Protein AF-A0A1J5CAX6-F1 (afdb_monomer_lite)

Secondary structure (DSSP, 8-state):
----------HHHHHHHHHHHHHTT--HHHHHHHHHHHHHHHHHHHHTTT----S-----HHHHHHTTS-PPPTTS----HHHHHHHHHHHHS--SS--------

Radius of gyration: 26.36 Å; chains: 1; bounding box: 49×35×87 Å

pLDDT: mean 74.59, std 18.65, range [36.25, 97.12]

Structure (mmCIF, N/CA/C/O backbone):
data_AF-A0A1J5CAX6-F1
#
_entry.id   AF-A0A1J5CAX6-F1
#
loop_
_atom_site.group_PDB
_atom_site.id
_atom_site.type_symbol
_atom_site.label_atom_id
_atom_site.label_alt_id
_atom_site.label_comp_id
_atom_site.label_asym_id
_atom_site.label_entity_id
_atom_site.label_seq_id
_atom_site.pdbx_PDB_ins_code
_atom_site.Cartn_x
_atom_site.Cartn_y
_atom_site.Cartn_z
_atom_site.occupancy
_atom_site.B_iso_or_equiv
_atom_site.auth_seq_id
_atom_site.auth_comp_id
_atom_site.auth_asym_id
_atom_site.auth_atom_id
_atom_site.pdbx_PDB_model_num
ATOM 1 N N . MET A 1 1 ? 10.522 7.469 20.190 1.00 49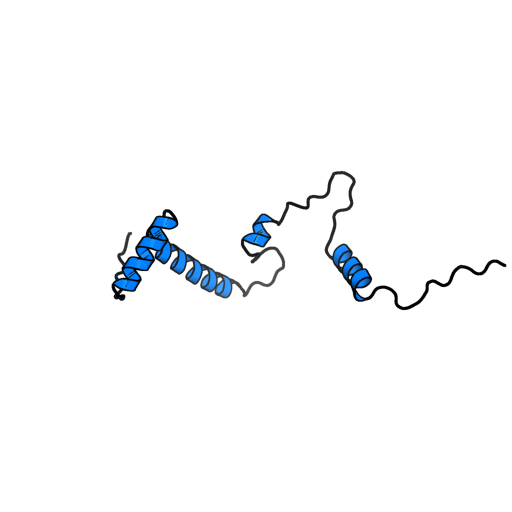.62 1 MET A N 1
ATOM 2 C CA . MET A 1 1 ? 9.286 7.905 20.879 1.00 49.62 1 MET A CA 1
ATOM 3 C C . MET A 1 1 ? 8.101 7.435 20.054 1.00 49.62 1 MET A C 1
ATOM 5 O O . MET A 1 1 ? 8.127 7.664 18.853 1.00 49.62 1 MET A O 1
ATOM 9 N N . ASN A 1 2 ? 7.098 6.790 20.659 1.00 74.81 2 ASN A N 1
ATOM 10 C CA . ASN A 1 2 ? 5.865 6.422 19.953 1.00 74.81 2 ASN A CA 1
ATOM 11 C C . ASN A 1 2 ? 4.782 7.457 20.260 1.00 74.81 2 ASN A C 1
ATOM 13 O O . ASN A 1 2 ? 4.445 7.672 21.422 1.00 74.81 2 ASN A O 1
ATOM 17 N N . THR A 1 3 ? 4.242 8.089 19.222 1.00 87.06 3 THR A N 1
ATOM 18 C CA . THR A 1 3 ? 3.112 9.019 19.311 1.00 87.06 3 THR A CA 1
ATOM 19 C C . THR A 1 3 ? 1.852 8.349 18.764 1.00 87.06 3 THR A C 1
ATOM 21 O O . THR A 1 3 ? 1.918 7.489 17.885 1.00 87.06 3 THR A O 1
ATOM 24 N N . LYS A 1 4 ? 0.682 8.698 19.312 1.00 90.50 4 LYS A N 1
ATOM 25 C CA . LYS A 1 4 ? -0.605 8.128 18.894 1.00 90.50 4 LYS A CA 1
ATOM 26 C C . LYS A 1 4 ? -1.341 9.110 17.988 1.00 90.50 4 LYS A C 1
ATOM 28 O O . LYS A 1 4 ? -1.587 10.244 18.383 1.00 90.50 4 LYS A O 1
ATOM 33 N N . LEU A 1 5 ? -1.752 8.641 16.813 1.00 90.00 5 LEU A N 1
ATOM 34 C CA . LEU A 1 5 ? -2.682 9.344 15.933 1.00 90.00 5 LEU A CA 1
ATOM 35 C C . LEU A 1 5 ? -4.093 8.779 16.138 1.00 90.00 5 LEU A C 1
ATOM 37 O O . LEU A 1 5 ? -4.280 7.564 16.110 1.00 90.00 5 LEU A O 1
ATOM 41 N N . THR A 1 6 ? -5.084 9.649 16.340 1.00 92.00 6 THR A N 1
ATOM 42 C CA . THR A 1 6 ? -6.498 9.252 16.453 1.00 92.00 6 THR A CA 1
ATOM 43 C C . THR A 1 6 ? -7.289 9.904 15.325 1.00 92.00 6 THR A C 1
ATOM 45 O O . THR A 1 6 ? -7.237 11.119 15.160 1.00 92.00 6 THR A O 1
ATOM 48 N N . LEU A 1 7 ? -8.011 9.098 14.548 1.00 89.81 7 LEU A N 1
ATOM 49 C CA . LEU A 1 7 ? -8.803 9.530 13.396 1.00 89.81 7 LEU A CA 1
ATOM 50 C C . LEU A 1 7 ? -10.290 9.328 13.701 1.00 89.81 7 LEU A C 1
ATOM 52 O O . LEU A 1 7 ? -10.667 8.305 14.272 1.00 89.81 7 LEU A O 1
ATOM 56 N N . ARG A 1 8 ? -11.135 10.283 13.305 1.00 94.62 8 ARG A N 1
ATOM 57 C CA . ARG A 1 8 ? -12.595 10.125 13.326 1.00 94.62 8 ARG A CA 1
ATOM 58 C C . ARG A 1 8 ? -13.053 9.646 11.955 1.00 94.62 8 ARG A C 1
ATOM 60 O O . ARG A 1 8 ? -12.852 10.343 10.967 1.00 94.62 8 ARG A O 1
ATOM 67 N N . LEU A 1 9 ? -13.615 8.446 11.906 1.00 93.19 9 LEU A N 1
ATOM 68 C CA . LEU A 1 9 ? -14.025 7.749 10.690 1.00 93.19 9 LEU A CA 1
ATOM 69 C C . LEU A 1 9 ? -15.359 7.051 10.959 1.00 93.19 9 LEU A C 1
ATOM 71 O O . LEU A 1 9 ? -15.667 6.728 12.104 1.00 93.19 9 LEU A O 1
ATOM 75 N N . ASP A 1 10 ? -16.121 6.802 9.900 1.00 97.00 10 ASP A N 1
ATOM 76 C CA . ASP A 1 10 ? -17.352 6.017 9.972 1.00 97.00 10 ASP A CA 1
ATOM 77 C C . ASP A 1 10 ? -17.078 4.576 10.446 1.00 97.00 10 ASP A C 1
ATOM 79 O O . ASP A 1 10 ? -16.095 3.946 10.039 1.00 97.00 10 ASP A O 1
ATOM 83 N N . GLU A 1 11 ? -17.960 4.026 11.281 1.00 95.81 11 GLU A N 1
ATOM 84 C CA . GLU A 1 11 ? -17.787 2.688 11.860 1.00 95.81 11 GLU A CA 1
ATOM 85 C C . GLU A 1 11 ? -17.713 1.586 10.795 1.00 95.81 11 GLU A C 1
ATOM 87 O O . GLU A 1 11 ? -16.889 0.671 10.905 1.00 95.81 11 GLU A O 1
ATOM 92 N N . ARG A 1 12 ? -18.499 1.692 9.714 1.00 97.12 12 ARG A N 1
ATOM 93 C CA . ARG A 1 12 ? -18.481 0.712 8.614 1.00 97.12 12 ARG A CA 1
ATOM 94 C C . ARG A 1 12 ? -17.172 0.778 7.841 1.00 97.12 12 ARG A C 1
ATOM 96 O O . ARG A 1 12 ? -16.740 -0.215 7.256 1.00 97.12 12 ARG A O 1
ATOM 103 N N . LEU A 1 13 ? -16.537 1.947 7.793 1.00 95.56 13 LEU A N 1
ATOM 104 C CA . LEU A 1 13 ? -15.211 2.094 7.203 1.00 95.56 13 LEU A CA 1
ATOM 105 C C . LEU A 1 13 ? -14.134 1.459 8.094 1.00 95.56 13 LEU A C 1
ATOM 107 O O . LEU A 1 13 ? -13.268 0.756 7.576 1.00 95.56 13 LEU A O 1
ATOM 111 N N . ILE A 1 14 ? -14.220 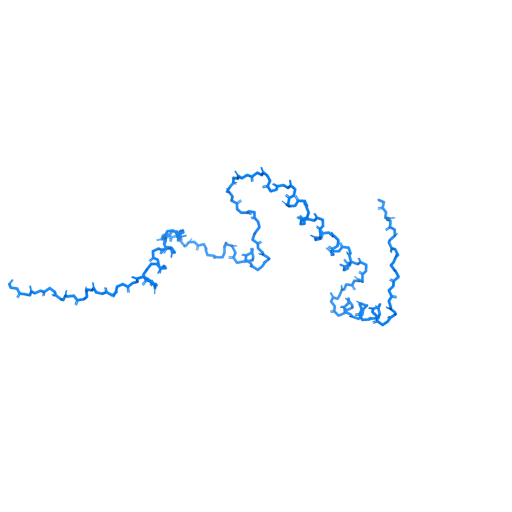1.639 9.417 1.00 94.94 14 ILE A N 1
ATOM 112 C CA . ILE A 1 14 ? -13.297 1.008 10.375 1.00 94.94 14 ILE A CA 1
ATOM 113 C C . ILE A 1 14 ? -13.387 -0.521 10.289 1.00 94.94 14 ILE A C 1
ATOM 115 O O . ILE A 1 14 ? -12.349 -1.183 10.258 1.00 94.94 14 ILE A O 1
ATOM 119 N N . ALA A 1 15 ? -14.600 -1.078 10.217 1.00 96.56 15 ALA A N 1
ATOM 120 C CA . ALA A 1 15 ? -14.814 -2.519 10.080 1.00 96.56 15 ALA A CA 1
ATOM 121 C C . ALA A 1 15 ? -14.160 -3.069 8.803 1.00 96.56 15 ALA A C 1
ATOM 123 O O . ALA A 1 15 ? -13.287 -3.931 8.880 1.00 96.56 15 ALA A O 1
ATOM 124 N N . ARG A 1 16 ? -14.469 -2.473 7.643 1.00 96.50 16 ARG A N 1
ATOM 125 C CA . ARG A 1 16 ? -13.880 -2.875 6.353 1.00 96.50 16 ARG A CA 1
ATOM 126 C C . ARG A 1 16 ? -12.355 -2.780 6.341 1.00 96.50 16 ARG A C 1
ATOM 128 O O . ARG A 1 16 ? -11.692 -3.646 5.779 1.00 96.50 16 ARG A O 1
ATOM 135 N N . ALA A 1 17 ? -11.788 -1.747 6.965 1.00 94.38 17 ALA A N 1
ATOM 136 C CA . ALA A 1 17 ? -10.339 -1.594 7.058 1.00 94.38 17 ALA A CA 1
ATOM 137 C C . ALA A 1 17 ? -9.691 -2.695 7.911 1.00 94.38 17 ALA A C 1
ATOM 139 O O . ALA A 1 17 ? -8.619 -3.186 7.559 1.00 94.38 17 ALA A O 1
ATOM 140 N N . LYS A 1 18 ? -10.329 -3.094 9.020 1.00 95.12 18 LYS A N 1
ATOM 141 C CA . LYS A 1 18 ? -9.853 -4.199 9.864 1.00 95.12 18 LYS A CA 1
ATOM 142 C C . LYS A 1 18 ? -9.931 -5.538 9.138 1.00 95.12 18 LYS A C 1
ATOM 144 O O . LYS A 1 18 ? -8.947 -6.271 9.180 1.00 95.12 18 LYS A O 1
ATOM 149 N N . ASP A 1 19 ? -11.033 -5.815 8.445 1.00 96.94 19 ASP A N 1
ATOM 150 C CA . ASP A 1 19 ? -11.201 -7.051 7.671 1.00 96.94 19 ASP A CA 1
ATOM 151 C C . ASP A 1 19 ? -10.140 -7.158 6.575 1.00 96.94 19 ASP A C 1
ATOM 153 O O . ASP A 1 19 ? -9.447 -8.168 6.463 1.00 96.94 19 ASP A O 1
ATOM 157 N N . TYR A 1 20 ? -9.941 -6.073 5.822 1.00 95.94 20 TYR A N 1
ATOM 158 C CA . TYR A 1 20 ? -8.888 -5.997 4.817 1.00 95.94 20 TYR A CA 1
ATOM 159 C C . TYR A 1 20 ? -7.507 -6.246 5.438 1.00 95.94 20 TYR A C 1
ATOM 161 O O . TYR A 1 20 ? -6.747 -7.088 4.964 1.00 95.94 20 TYR A O 1
ATOM 169 N N . ALA A 1 21 ? -7.182 -5.563 6.538 1.00 94.25 21 ALA A N 1
ATOM 170 C CA . ALA A 1 21 ? -5.900 -5.742 7.208 1.00 94.25 21 ALA A CA 1
ATOM 171 C C . ALA A 1 21 ? -5.691 -7.194 7.678 1.00 94.25 21 ALA A C 1
ATOM 173 O O . ALA A 1 21 ? -4.605 -7.734 7.479 1.00 94.25 21 ALA A O 1
ATOM 174 N N . ALA A 1 22 ? -6.727 -7.845 8.216 1.00 94.00 22 ALA A N 1
ATOM 175 C CA . ALA A 1 22 ? -6.670 -9.233 8.667 1.00 94.00 22 ALA A CA 1
ATOM 176 C C . ALA A 1 22 ? -6.400 -10.213 7.514 1.00 94.00 22 ALA A C 1
ATOM 178 O O . ALA A 1 22 ? -5.512 -11.057 7.631 1.00 94.00 22 ALA A O 1
ATOM 179 N N . VAL A 1 23 ? -7.095 -10.057 6.380 1.00 95.31 23 VAL A N 1
ATOM 180 C CA . VAL A 1 23 ? -6.869 -10.868 5.165 1.00 95.31 23 VAL A CA 1
ATOM 181 C C . VAL A 1 23 ? -5.428 -10.731 4.663 1.00 95.31 23 VAL A C 1
ATOM 183 O O . VAL A 1 23 ? -4.834 -11.698 4.191 1.00 95.31 23 VAL A O 1
ATOM 186 N N . HIS A 1 24 ? -4.841 -9.545 4.808 1.00 91.44 24 HIS A N 1
ATOM 187 C CA . HIS A 1 24 ? -3.471 -9.252 4.394 1.00 91.44 24 HIS A CA 1
ATOM 188 C C . HIS A 1 24 ? -2.415 -9.474 5.496 1.00 91.44 24 HIS A C 1
ATOM 190 O O . HIS A 1 24 ? -1.260 -9.087 5.310 1.00 91.44 24 HIS A O 1
ATOM 196 N N . GLY A 1 25 ? -2.777 -10.084 6.635 1.00 92.19 25 GLY A N 1
ATOM 197 C CA . GLY A 1 25 ? -1.842 -10.379 7.729 1.00 92.19 25 GLY A CA 1
ATOM 198 C C . GLY A 1 25 ? -1.220 -9.130 8.366 1.00 92.19 25 GLY A C 1
ATOM 199 O O . GLY A 1 25 ? -0.066 -9.151 8.789 1.00 92.19 25 GLY A O 1
ATOM 200 N N . SER A 1 26 ? -1.955 -8.018 8.392 1.00 92.81 26 SER A N 1
ATOM 201 C CA . SER A 1 26 ? -1.487 -6.715 8.864 1.00 92.81 26 SER A CA 1
ATOM 202 C C . SER A 1 26 ? -2.465 -6.074 9.855 1.00 92.81 26 SER A C 1
ATOM 204 O O . SER A 1 26 ? -3.525 -6.614 10.162 1.00 92.81 26 SER A O 1
ATOM 206 N N . SER A 1 27 ? -2.115 -4.891 10.366 1.00 94.06 27 SER A N 1
ATOM 207 C CA . SER A 1 27 ? -3.007 -4.066 11.187 1.00 94.06 27 SER A CA 1
ATOM 208 C C . SER A 1 27 ? -3.345 -2.761 10.475 1.00 94.06 27 SER A C 1
ATOM 210 O O . SER A 1 27 ? -2.558 -2.254 9.674 1.00 94.06 27 SER A O 1
ATOM 212 N N . VAL A 1 28 ? -4.496 -2.170 10.806 1.00 93.19 28 VAL A N 1
ATOM 213 C CA . VAL A 1 28 ? -4.896 -0.858 10.263 1.00 93.19 28 VAL A CA 1
ATOM 214 C C . VAL A 1 28 ? -3.832 0.202 10.564 1.00 93.19 28 VAL A C 1
ATOM 216 O O . VAL A 1 28 ? -3.476 0.985 9.689 1.00 93.19 28 VAL A O 1
ATOM 219 N N . SER A 1 29 ? -3.260 0.185 11.771 1.00 92.06 29 SER A N 1
ATOM 220 C CA . SER A 1 29 ? -2.172 1.089 12.157 1.00 92.06 29 SER A CA 1
ATOM 221 C C . SER A 1 29 ? -0.938 0.920 11.268 1.00 92.06 29 SER A C 1
ATOM 223 O O . SER A 1 29 ? -0.372 1.916 10.824 1.00 92.06 29 SER A O 1
ATOM 225 N N . GLN A 1 30 ? -0.548 -0.323 10.963 1.00 92.06 30 GLN A N 1
ATOM 226 C CA . GLN A 1 30 ? 0.580 -0.612 10.072 1.00 92.06 30 GLN A CA 1
ATOM 227 C C . GLN A 1 30 ? 0.290 -0.149 8.639 1.00 92.06 30 GLN A C 1
ATOM 229 O O . GLN A 1 30 ? 1.151 0.443 7.993 1.00 92.06 30 GLN A O 1
ATOM 234 N N . MET A 1 31 ? -0.932 -0.372 8.152 1.00 92.44 31 MET A N 1
ATOM 235 C CA . MET A 1 31 ? -1.354 0.048 6.816 1.00 92.44 31 MET A CA 1
ATOM 236 C C . MET A 1 31 ? -1.280 1.572 6.658 1.00 92.44 31 MET A C 1
ATOM 238 O O . MET A 1 31 ? -0.737 2.070 5.673 1.00 92.44 31 MET A O 1
ATOM 242 N N . VAL A 1 32 ? -1.765 2.313 7.656 1.00 93.19 32 VAL A N 1
ATOM 243 C CA . VAL A 1 32 ? -1.715 3.781 7.676 1.00 93.19 32 VAL A CA 1
ATOM 244 C C . VAL A 1 32 ? -0.277 4.289 7.813 1.00 93.19 32 VAL A C 1
ATOM 246 O O . VAL A 1 32 ? 0.105 5.224 7.112 1.00 93.19 32 VAL A O 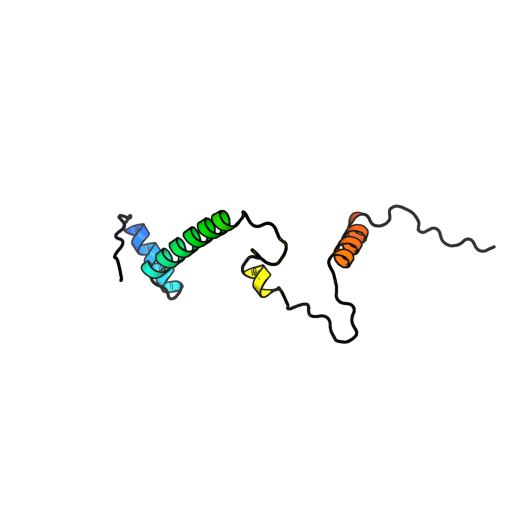1
ATOM 249 N N . ALA A 1 33 ? 0.548 3.654 8.652 1.00 91.12 33 ALA A N 1
ATOM 250 C CA . ALA A 1 33 ? 1.965 3.996 8.773 1.00 91.12 33 ALA A CA 1
ATOM 251 C C . ALA A 1 33 ? 2.707 3.826 7.437 1.00 91.12 33 ALA A C 1
ATOM 253 O O . ALA A 1 33 ? 3.422 4.731 7.008 1.00 91.12 33 ALA A O 1
ATOM 254 N N . ASN A 1 34 ? 2.476 2.707 6.743 1.00 90.06 34 ASN A N 1
ATOM 255 C CA . ASN A 1 34 ? 3.053 2.447 5.425 1.00 90.06 34 ASN A CA 1
ATOM 256 C C . ASN A 1 34 ? 2.590 3.482 4.391 1.00 90.06 34 ASN A C 1
ATOM 258 O O . ASN A 1 34 ? 3.393 3.948 3.584 1.00 90.06 34 ASN A O 1
ATOM 262 N N . TYR A 1 35 ? 1.312 3.868 4.426 1.00 91.56 35 TYR A N 1
ATOM 263 C CA . TYR A 1 35 ? 0.776 4.899 3.541 1.00 91.56 35 TYR A CA 1
ATOM 264 C C . TYR A 1 35 ? 1.448 6.259 3.770 1.00 91.56 35 TYR A C 1
ATOM 266 O O . TYR A 1 35 ? 1.907 6.883 2.814 1.00 91.56 35 TYR A O 1
ATOM 274 N N . PHE A 1 36 ? 1.576 6.702 5.025 1.00 91.56 36 PHE A N 1
ATOM 275 C CA . PHE A 1 36 ? 2.276 7.951 5.334 1.00 91.56 36 PHE A CA 1
ATOM 276 C C . PHE A 1 36 ? 3.748 7.905 4.929 1.00 91.56 36 PHE A C 1
ATOM 278 O O . PHE A 1 36 ? 4.225 8.868 4.334 1.00 91.56 36 PHE A O 1
ATOM 285 N N . ALA A 1 37 ? 4.437 6.785 5.162 1.00 88.69 37 ALA A N 1
ATOM 286 C CA . ALA A 1 37 ? 5.821 6.609 4.727 1.00 88.69 37 ALA A CA 1
ATOM 287 C C . ALA A 1 37 ? 5.969 6.729 3.199 1.00 88.69 37 ALA A C 1
ATOM 289 O O . ALA A 1 37 ? 6.907 7.363 2.715 1.00 88.69 37 ALA A O 1
ATOM 290 N N . ALA A 1 38 ? 5.027 6.170 2.432 1.00 87.25 38 ALA A N 1
ATOM 291 C CA . ALA A 1 38 ? 5.019 6.287 0.975 1.00 87.25 38 ALA A CA 1
ATOM 292 C C . ALA A 1 38 ? 4.754 7.728 0.501 1.00 87.25 38 ALA A C 1
ATOM 294 O O . ALA A 1 38 ? 5.377 8.189 -0.459 1.00 87.25 38 ALA A O 1
ATOM 295 N N . LEU A 1 39 ? 3.861 8.461 1.177 1.00 86.25 39 LEU A N 1
ATOM 296 C CA . LEU A 1 39 ? 3.591 9.867 0.866 1.00 86.25 39 LEU A CA 1
ATOM 297 C C . LEU A 1 39 ? 4.815 10.755 1.112 1.00 86.25 39 LEU A C 1
ATOM 299 O O . LEU A 1 39 ? 5.142 11.585 0.261 1.00 86.25 39 LEU A O 1
ATOM 303 N N . THR A 1 40 ? 5.506 10.572 2.239 1.00 84.12 40 THR A N 1
ATOM 304 C CA . THR A 1 40 ? 6.691 11.374 2.571 1.00 84.12 40 THR A CA 1
ATOM 305 C C . THR A 1 40 ? 7.879 11.016 1.686 1.00 84.12 40 THR A C 1
ATOM 307 O O . THR A 1 40 ? 8.544 11.919 1.197 1.00 84.12 40 THR A O 1
ATOM 310 N N . GLN A 1 41 ? 8.083 9.736 1.349 1.00 76.44 41 GLN A N 1
ATOM 311 C CA . GLN A 1 41 ? 9.126 9.341 0.391 1.00 76.44 41 GLN A CA 1
ATOM 312 C C . GLN A 1 41 ? 8.943 9.991 -0.983 1.00 76.44 41 GLN A C 1
ATOM 314 O O . GLN A 1 41 ? 9.926 10.378 -1.612 1.00 76.44 41 GLN A O 1
ATOM 319 N N . LYS A 1 42 ? 7.700 10.148 -1.450 1.00 60.75 42 LYS A N 1
ATOM 320 C CA . LYS A 1 42 ? 7.414 10.839 -2.713 1.00 60.75 42 LYS A CA 1
ATOM 321 C C . LYS A 1 42 ? 7.670 12.347 -2.618 1.00 60.75 42 LYS A C 1
ATOM 323 O O . LYS A 1 42 ? 8.154 12.943 -3.579 1.00 60.75 42 LYS A O 1
ATOM 328 N N . ALA A 1 43 ? 7.373 12.960 -1.473 1.00 58.94 43 ALA A N 1
ATOM 329 C CA . ALA A 1 43 ? 7.685 14.366 -1.222 1.00 58.94 43 ALA A CA 1
ATOM 330 C C . ALA A 1 43 ? 9.206 14.611 -1.166 1.00 58.94 43 ALA A C 1
ATOM 332 O O . ALA A 1 43 ? 9.696 15.548 -1.793 1.00 58.94 43 ALA A O 1
ATOM 333 N N . ASP A 1 44 ? 9.955 13.719 -0.516 1.00 54.12 44 ASP A N 1
ATOM 334 C CA . ASP A 1 44 ? 11.416 13.789 -0.414 1.00 54.12 44 ASP A CA 1
ATOM 335 C C . ASP A 1 44 ? 12.111 13.497 -1.755 1.00 54.12 44 ASP A C 1
ATOM 337 O O . ASP A 1 44 ? 13.124 14.118 -2.083 1.00 54.12 44 ASP A O 1
ATOM 341 N N . ALA A 1 45 ? 11.553 12.597 -2.573 1.00 51.97 45 ALA A N 1
ATOM 342 C CA . ALA A 1 45 ? 12.028 12.341 -3.933 1.00 51.97 45 ALA A CA 1
ATOM 343 C C . ALA A 1 45 ? 11.844 13.567 -4.846 1.00 51.97 45 ALA A C 1
ATOM 345 O O . ALA A 1 45 ? 12.753 13.910 -5.599 1.00 51.97 45 ALA A O 1
ATOM 346 N N . ASN A 1 46 ? 10.719 14.279 -4.723 1.00 48.31 46 ASN A N 1
ATOM 347 C CA . ASN A 1 46 ? 10.487 15.531 -5.447 1.00 48.31 46 ASN A CA 1
ATOM 348 C C . ASN A 1 46 ? 11.363 16.686 -4.930 1.00 48.31 46 ASN A C 1
ATOM 350 O O . ASN A 1 46 ? 11.775 17.531 -5.720 1.00 48.31 46 ASN A O 1
ATOM 354 N N . ALA A 1 47 ? 11.704 16.713 -3.637 1.00 50.53 47 ALA A N 1
ATOM 355 C CA . ALA A 1 47 ? 12.633 17.697 -3.072 1.00 50.53 47 ALA A CA 1
ATOM 356 C C . ALA A 1 47 ? 14.105 17.43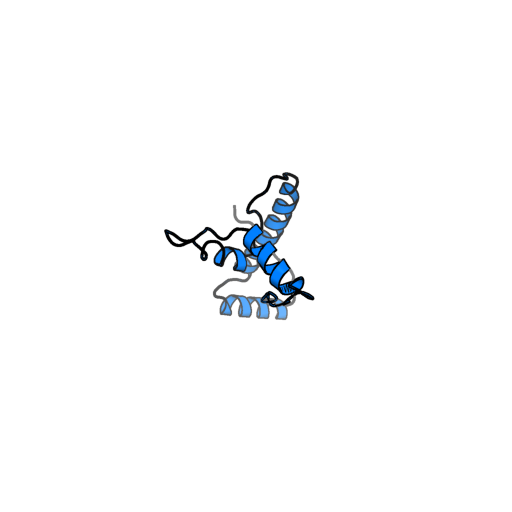7 -3.463 1.00 50.53 47 ALA A C 1
ATOM 358 O O . ALA A 1 47 ? 14.904 18.372 -3.502 1.00 50.53 47 ALA A O 1
ATOM 359 N N . LYS A 1 48 ? 14.469 16.187 -3.790 1.00 42.97 48 LYS A N 1
ATOM 360 C CA . LYS A 1 48 ? 15.795 15.797 -4.310 1.00 42.97 48 LYS A CA 1
ATOM 361 C C . LYS A 1 48 ? 15.906 15.777 -5.840 1.00 42.97 48 LYS A C 1
ATOM 363 O O . LYS A 1 48 ? 16.991 15.507 -6.353 1.00 42.97 48 LYS A O 1
ATOM 368 N N . ALA A 1 49 ? 14.837 16.090 -6.571 1.00 45.41 49 ALA A N 1
ATOM 369 C CA . ALA A 1 49 ? 14.819 16.094 -8.037 1.00 45.41 49 ALA A CA 1
ATOM 370 C C . ALA A 1 49 ? 15.596 17.266 -8.684 1.00 45.41 49 ALA A C 1
ATOM 372 O O . ALA A 1 49 ? 15.608 17.398 -9.904 1.00 45.41 49 ALA A O 1
ATOM 373 N N . THR A 1 50 ? 16.288 18.101 -7.904 1.00 37.75 50 THR A N 1
ATOM 374 C CA . THR A 1 50 ? 17.193 19.152 -8.405 1.00 37.75 50 THR A CA 1
ATOM 375 C C . THR A 1 50 ? 18.618 18.678 -8.702 1.00 37.75 50 THR A C 1
ATOM 377 O O . THR A 1 50 ? 19.480 19.514 -8.967 1.00 37.75 50 THR A O 1
ATOM 380 N N . LYS A 1 51 ? 18.897 17.368 -8.732 1.00 37.31 51 LYS A N 1
ATOM 381 C CA . LYS A 1 51 ? 20.181 16.860 -9.242 1.00 37.31 51 LYS A CA 1
ATOM 382 C C . LYS A 1 51 ? 19.989 16.092 -10.559 1.00 37.31 51 LYS A C 1
ATOM 384 O O . LYS A 1 51 ? 19.479 14.972 -10.530 1.00 37.31 51 LYS A O 1
ATOM 389 N N . PRO A 1 52 ? 20.351 16.681 -11.714 1.00 47.66 52 PRO A N 1
ATOM 390 C CA . PRO A 1 52 ? 20.309 15.996 -12.989 1.00 47.66 52 PRO A CA 1
ATOM 391 C C . PRO A 1 52 ? 21.675 15.363 -13.254 1.00 47.66 52 PRO A C 1
ATOM 393 O O . PRO A 1 52 ? 22.612 16.034 -13.674 1.00 47.66 52 PRO A O 1
ATOM 396 N N . ASP A 1 53 ? 21.792 14.061 -13.034 1.00 36.25 53 ASP A N 1
ATOM 397 C CA . ASP A 1 53 ? 22.875 13.259 -13.596 1.00 36.25 53 ASP A CA 1
ATOM 398 C C . ASP A 1 53 ? 22.491 11.774 -13.591 1.00 36.25 53 ASP A C 1
ATOM 400 O O . ASP A 1 53 ? 22.687 11.052 -12.624 1.00 36.25 53 ASP A O 1
ATOM 404 N N . ASN A 1 54 ? 21.864 11.358 -14.695 1.00 45.97 54 ASN A N 1
ATOM 405 C CA . ASN A 1 54 ? 21.748 9.995 -15.225 1.00 45.97 54 ASN A CA 1
ATOM 406 C C . ASN A 1 54 ? 22.259 8.846 -14.327 1.00 45.97 54 ASN A C 1
ATOM 408 O O . ASN A 1 54 ? 23.458 8.587 -14.293 1.00 45.97 54 ASN A O 1
ATOM 412 N N . ALA A 1 55 ? 21.335 8.089 -13.722 1.00 44.81 55 ALA A N 1
ATOM 413 C CA . ALA A 1 55 ? 21.233 6.621 -13.814 1.00 44.81 55 ALA A CA 1
ATOM 414 C C . ALA A 1 55 ? 20.487 6.024 -12.604 1.00 44.81 55 ALA A C 1
ATOM 416 O O . ALA A 1 55 ? 20.879 6.192 -11.455 1.00 44.81 55 ALA A O 1
ATOM 417 N N . ALA A 1 56 ? 19.448 5.235 -12.895 1.00 49.69 56 ALA A N 1
ATOM 418 C CA . ALA A 1 56 ? 18.828 4.254 -11.993 1.00 49.69 56 ALA A CA 1
ATOM 419 C C . ALA A 1 56 ? 18.053 4.763 -10.755 1.00 49.69 56 ALA A C 1
ATOM 421 O O . ALA A 1 56 ? 17.851 4.007 -9.804 1.00 49.69 56 ALA A O 1
ATOM 422 N N . GLY A 1 57 ? 17.547 5.996 -10.770 1.00 50.34 57 GLY A N 1
ATOM 423 C CA . GLY A 1 57 ? 16.546 6.456 -9.803 1.00 50.34 57 GLY A CA 1
ATOM 424 C C . GLY A 1 57 ? 15.142 6.371 -10.399 1.00 50.34 57 GLY A C 1
ATOM 425 O O . GLY A 1 57 ? 14.895 6.999 -11.416 1.00 50.34 57 GLY A O 1
ATOM 426 N N . ASP A 1 58 ? 14.243 5.630 -9.751 1.00 59.66 58 ASP A N 1
ATOM 427 C CA . ASP A 1 58 ? 12.795 5.556 -10.032 1.00 59.66 58 ASP A CA 1
ATOM 428 C C . ASP A 1 58 ? 12.308 4.529 -11.078 1.00 59.66 58 ASP A C 1
ATOM 430 O O . ASP A 1 58 ? 11.504 4.804 -11.964 1.00 59.66 58 ASP A O 1
ATOM 434 N N . VAL A 1 59 ? 12.759 3.278 -10.948 1.00 70.88 59 VAL A N 1
ATOM 435 C CA . VAL A 1 59 ? 12.065 2.128 -11.558 1.00 70.88 59 VAL A CA 1
ATOM 436 C C . VAL A 1 59 ? 11.059 1.539 -10.568 1.00 70.88 59 VAL A C 1
ATOM 438 O O . VAL A 1 59 ? 11.422 1.164 -9.451 1.00 70.88 59 VAL A O 1
ATOM 441 N N . GLY A 1 60 ? 9.794 1.425 -10.991 1.00 75.00 60 GLY A N 1
ATOM 442 C CA . GLY A 1 60 ? 8.704 0.861 -10.186 1.00 75.00 60 GLY A CA 1
ATOM 443 C C . GLY A 1 60 ? 8.963 -0.581 -9.705 1.00 75.00 60 GLY A C 1
ATOM 444 O O . GLY A 1 60 ? 9.839 -1.273 -10.232 1.00 75.00 60 GLY A O 1
ATOM 445 N N . PRO A 1 61 ? 8.195 -1.084 -8.715 1.00 71.69 61 PRO A N 1
ATOM 446 C CA . PRO A 1 61 ? 8.497 -2.336 -8.008 1.00 71.69 61 PRO A CA 1
ATOM 447 C C . PRO A 1 61 ? 8.543 -3.568 -8.922 1.00 71.69 61 PRO A C 1
ATOM 449 O O . PRO A 1 61 ? 9.350 -4.470 -8.703 1.00 71.69 61 PRO A O 1
ATOM 452 N N . VAL A 1 62 ? 7.710 -3.598 -9.967 1.00 78.88 62 VAL A N 1
ATOM 453 C CA . VAL A 1 62 ? 7.713 -4.672 -10.971 1.00 78.88 62 VAL A CA 1
ATOM 454 C C . VAL A 1 62 ? 8.973 -4.596 -11.830 1.00 78.88 62 VAL A C 1
ATOM 456 O O . VAL A 1 62 ? 9.695 -5.582 -11.950 1.00 78.88 62 VAL A O 1
ATOM 459 N N . THR A 1 63 ? 9.294 -3.417 -12.363 1.00 75.88 63 THR A N 1
ATOM 460 C CA . THR A 1 63 ? 10.477 -3.207 -13.205 1.00 75.88 63 THR A CA 1
ATOM 461 C C . THR A 1 63 ? 11.761 -3.528 -12.446 1.00 75.88 63 THR A C 1
ATOM 463 O O . THR A 1 63 ? 12.629 -4.209 -12.978 1.00 75.88 63 THR A O 1
ATOM 466 N N . ARG A 1 64 ? 11.841 -3.159 -11.163 1.00 77.81 64 ARG A N 1
ATOM 467 C CA . ARG A 1 64 ? 12.978 -3.476 -10.286 1.00 77.81 64 ARG A CA 1
ATOM 468 C C . ARG A 1 64 ? 13.188 -4.977 -10.060 1.00 77.81 64 ARG A C 1
ATOM 470 O O . ARG A 1 64 ? 14.318 -5.414 -9.871 1.00 77.81 64 ARG A O 1
ATOM 477 N N . ARG A 1 65 ? 12.120 -5.781 -10.070 1.00 74.94 65 ARG A N 1
ATOM 478 C CA . ARG A 1 65 ? 12.230 -7.250 -9.997 1.00 74.94 65 ARG A CA 1
ATOM 479 C C . ARG A 1 65 ? 12.758 -7.860 -11.293 1.00 74.94 65 ARG A C 1
ATOM 481 O O . ARG A 1 65 ? 13.350 -8.930 -11.251 1.00 74.94 65 ARG A O 1
ATOM 488 N N . LEU A 1 66 ? 12.528 -7.190 -12.419 1.00 78.50 66 LEU A N 1
ATOM 489 C CA . LEU A 1 66 ? 12.922 -7.651 -13.748 1.00 78.50 66 LEU A CA 1
ATOM 490 C C . LEU A 1 66 ? 14.317 -7.151 -14.159 1.00 78.50 66 LEU A C 1
ATOM 492 O O . LEU A 1 66 ? 14.992 -7.794 -14.965 1.00 78.50 66 LEU A O 1
ATOM 496 N N . THR A 1 67 ? 14.782 -6.029 -13.597 1.00 73.25 67 THR A N 1
ATOM 497 C CA . THR A 1 67 ? 16.136 -5.512 -13.836 1.00 73.25 67 TH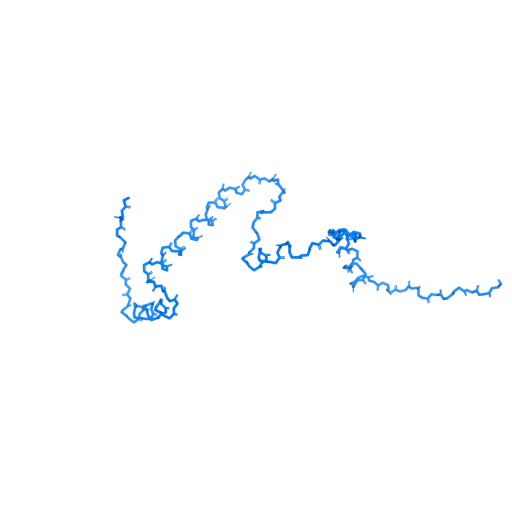R A CA 1
ATOM 498 C C . THR A 1 67 ? 17.194 -6.519 -13.386 1.00 73.25 67 THR A C 1
ATOM 500 O O . THR A 1 67 ? 17.182 -6.971 -12.244 1.00 73.25 67 THR A O 1
ATOM 503 N N . GLY A 1 68 ? 18.133 -6.848 -14.278 1.00 69.06 68 GLY A N 1
ATOM 504 C CA . GLY A 1 68 ? 19.248 -7.758 -13.989 1.00 69.06 68 GLY A CA 1
ATOM 505 C C . GLY A 1 68 ? 18.980 -9.243 -14.254 1.00 69.06 68 GLY A C 1
ATOM 506 O O . GLY A 1 68 ? 19.892 -10.043 -14.057 1.00 69.06 68 GLY A O 1
ATOM 507 N N . ILE A 1 69 ? 17.782 -9.618 -14.722 1.00 76.00 69 ILE A N 1
ATOM 508 C CA . ILE A 1 69 ? 17.491 -10.987 -15.195 1.00 76.00 69 ILE A CA 1
ATOM 509 C C . ILE A 1 69 ? 18.159 -11.244 -16.553 1.00 76.00 69 ILE A C 1
ATOM 511 O O . ILE A 1 69 ? 18.701 -12.319 -16.795 1.00 76.00 69 ILE A O 1
ATOM 515 N N . LEU A 1 70 ? 18.169 -10.236 -17.426 1.00 69.81 70 LEU A N 1
ATOM 516 C CA . LEU A 1 70 ? 18.798 -10.292 -18.745 1.00 69.81 70 LEU A CA 1
ATOM 517 C C . LEU A 1 70 ? 20.312 -10.051 -18.626 1.00 69.81 70 LEU A C 1
ATOM 519 O O . LEU A 1 70 ? 20.817 -8.995 -19.001 1.00 69.81 70 LEU A O 1
ATOM 523 N N . LYS A 1 71 ? 21.043 -11.006 -18.046 1.00 67.94 71 LYS A N 1
ATOM 524 C CA . LYS A 1 71 ? 22.513 -11.006 -18.075 1.00 67.94 71 LYS A CA 1
ATOM 525 C C . LYS A 1 71 ? 22.985 -11.671 -19.362 1.00 67.94 71 LYS A C 1
ATOM 527 O O . LYS A 1 71 ? 22.533 -12.767 -19.683 1.00 67.94 71 LYS A O 1
ATOM 532 N N . ALA A 1 72 ? 23.899 -11.017 -20.074 1.00 66.44 72 ALA A N 1
ATOM 533 C CA . ALA A 1 72 ? 24.554 -11.622 -21.226 1.00 66.44 72 ALA A CA 1
ATOM 534 C C . ALA A 1 72 ? 25.329 -12.872 -20.780 1.00 66.44 72 ALA A C 1
ATOM 536 O O . ALA A 1 72 ? 26.028 -12.846 -19.762 1.00 66.44 72 ALA A O 1
ATOM 537 N N . GLN A 1 73 ? 25.183 -13.972 -21.517 1.00 71.12 73 GLN A N 1
ATOM 538 C CA . GLN A 1 73 ? 25.997 -15.164 -21.294 1.00 71.12 73 GLN A CA 1
ATOM 539 C C . GLN A 1 73 ? 27.443 -14.911 -21.756 1.00 71.12 73 GLN A C 1
ATOM 541 O O . GLN A 1 73 ? 27.655 -14.104 -22.665 1.00 71.12 73 GLN A O 1
ATOM 546 N N . PRO A 1 74 ? 28.449 -15.596 -21.177 1.00 67.25 74 PRO A N 1
ATOM 547 C CA . PRO A 1 74 ? 29.826 -15.502 -21.655 1.00 67.25 74 PRO A CA 1
ATOM 548 C C . PRO A 1 74 ? 29.896 -15.8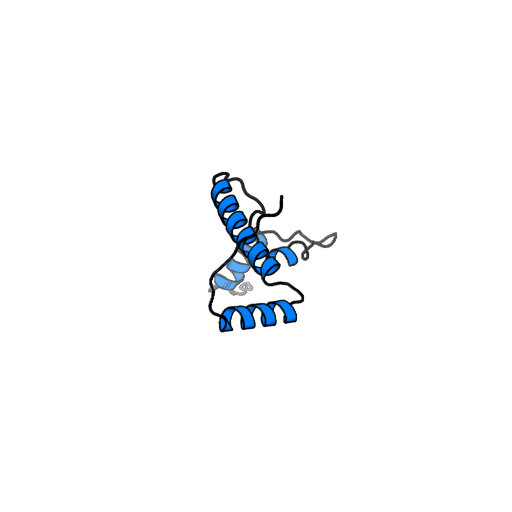43 -23.150 1.00 67.25 74 PRO A C 1
ATOM 550 O O . PRO A 1 74 ? 29.495 -16.930 -23.556 1.00 67.25 74 PRO A O 1
ATOM 553 N N . GLY A 1 75 ? 30.376 -14.901 -23.965 1.00 70.75 75 GLY A N 1
ATOM 554 C CA . GLY A 1 75 ? 30.463 -15.050 -25.423 1.00 70.75 75 GLY A CA 1
ATOM 555 C C . GLY A 1 75 ? 29.278 -14.493 -26.220 1.00 70.75 75 GLY A C 1
ATOM 556 O O . GLY A 1 75 ? 29.324 -14.534 -27.447 1.00 70.75 75 GLY A O 1
ATOM 557 N N . GLN A 1 76 ? 28.248 -13.938 -25.570 1.00 68.31 76 GLN A N 1
ATOM 558 C CA . GLN A 1 76 ? 27.170 -13.214 -26.252 1.00 68.31 76 GLN A CA 1
ATOM 559 C C . GLN A 1 76 ? 27.339 -11.689 -26.131 1.00 68.31 76 GLN A C 1
ATOM 561 O O . GLN A 1 76 ? 27.720 -11.205 -25.061 1.00 68.31 76 GLN A O 1
ATOM 566 N N . PRO A 1 77 ? 27.040 -10.917 -27.197 1.00 71.06 77 PRO A N 1
ATOM 567 C CA . PRO A 1 77 ? 27.040 -9.459 -27.140 1.00 71.06 77 PRO A CA 1
ATOM 568 C C . PRO A 1 77 ? 26.077 -8.952 -26.065 1.00 71.06 77 PRO A C 1
ATOM 570 O O . PRO A 1 77 ? 24.947 -9.431 -25.945 1.00 71.06 77 PRO A O 1
ATOM 573 N N . GLN A 1 78 ? 26.520 -7.973 -25.281 1.00 73.50 78 GLN A N 1
ATOM 574 C CA . GLN A 1 78 ? 25.656 -7.318 -24.312 1.00 73.50 78 GLN A CA 1
ATOM 575 C C . GLN A 1 78 ? 24.643 -6.448 -25.057 1.00 73.50 78 GLN A C 1
ATOM 577 O O . GLN A 1 78 ? 25.025 -5.464 -25.685 1.00 73.50 78 GLN A O 1
ATOM 582 N N . VAL A 1 79 ? 23.362 -6.812 -24.963 1.00 76.31 79 VAL A N 1
ATOM 583 C CA . VAL A 1 79 ? 22.275 -6.041 -25.577 1.00 76.31 79 VAL A CA 1
ATOM 584 C C . VAL A 1 79 ? 22.218 -4.661 -24.930 1.00 76.31 79 VAL A C 1
ATOM 586 O O . VAL A 1 79 ? 22.078 -4.540 -23.708 1.00 76.31 79 VAL A O 1
ATOM 589 N N . ASN A 1 80 ? 22.338 -3.629 -25.753 1.00 80.50 80 ASN A N 1
ATOM 590 C CA . ASN A 1 80 ? 22.322 -2.236 -25.340 1.00 80.50 80 ASN A CA 1
ATOM 591 C C . ASN A 1 80 ? 21.062 -1.516 -25.858 1.00 80.50 80 ASN A C 1
ATOM 593 O O . ASN A 1 80 ? 20.168 -2.095 -26.477 1.00 80.50 80 ASN A O 1
ATOM 597 N N . VAL A 1 81 ? 20.963 -0.225 -25.546 1.00 82.06 81 VAL A N 1
ATOM 598 C CA . VAL A 1 81 ? 19.815 0.605 -25.940 1.00 82.06 81 VAL A CA 1
ATOM 599 C C . VAL A 1 81 ? 19.760 0.815 -27.457 1.00 82.06 81 VAL A C 1
ATOM 601 O O . VAL A 1 81 ? 18.669 0.917 -28.018 1.00 82.06 81 VAL A O 1
ATOM 604 N N . ASP A 1 82 ? 20.905 0.855 -28.129 1.00 83.62 82 ASP A N 1
ATOM 605 C CA . ASP A 1 82 ? 20.985 1.064 -29.573 1.00 83.62 82 ASP A CA 1
ATOM 606 C C . ASP A 1 82 ? 20.526 -0.176 -30.352 1.00 83.62 82 ASP A C 1
ATOM 608 O O . ASP A 1 82 ? 19.837 -0.034 -31.361 1.00 83.62 82 ASP A O 1
ATOM 612 N N . ASP A 1 83 ? 20.758 -1.383 -29.827 1.00 82.88 83 ASP A N 1
ATOM 613 C CA . ASP A 1 83 ? 20.184 -2.625 -30.364 1.00 82.88 83 ASP A CA 1
ATOM 614 C C . ASP A 1 83 ? 18.649 -2.586 -30.337 1.00 82.88 83 ASP A C 1
ATOM 616 O O . ASP A 1 83 ? 17.976 -2.966 -31.300 1.00 82.88 83 ASP A O 1
ATOM 620 N N . TYR A 1 84 ? 18.080 -2.077 -29.239 1.00 83.44 84 TYR A N 1
ATOM 621 C CA . TYR A 1 84 ? 16.635 -1.902 -29.113 1.00 83.44 84 TYR A CA 1
ATOM 622 C C . TYR A 1 84 ? 16.102 -0.837 -30.078 1.00 83.44 84 TYR A C 1
ATOM 624 O O . TYR A 1 84 ? 15.066 -1.052 -30.707 1.00 83.44 84 TYR A O 1
ATOM 632 N N . ARG A 1 85 ? 16.814 0.284 -30.257 1.00 86.56 85 ARG A N 1
ATOM 633 C CA . ARG A 1 85 ? 16.448 1.323 -31.236 1.00 86.56 85 ARG A CA 1
ATOM 634 C C . ARG A 1 85 ? 16.468 0.787 -32.664 1.00 86.56 85 ARG A C 1
ATOM 636 O O . ARG A 1 85 ? 15.472 0.935 -33.365 1.00 86.56 85 ARG A O 1
ATOM 643 N N . ALA A 1 86 ? 17.526 0.080 -33.056 1.00 87.56 86 ALA A N 1
ATOM 644 C CA . ALA A 1 86 ? 17.624 -0.555 -34.369 1.00 87.56 86 ALA A CA 1
ATOM 645 C C . ALA A 1 86 ? 16.515 -1.600 -34.591 1.00 87.56 86 ALA A C 1
ATOM 647 O O . ALA A 1 86 ? 15.968 -1.717 -35.690 1.00 87.56 86 ALA A O 1
ATOM 648 N N . TYR A 1 87 ? 16.138 -2.350 -33.549 1.00 85.44 87 TYR A N 1
ATOM 649 C CA . TYR A 1 87 ? 14.979 -3.242 -33.596 1.00 85.44 87 TYR A CA 1
ATOM 650 C C . TYR A 1 87 ? 13.668 -2.475 -33.810 1.00 85.44 87 TYR A C 1
ATOM 652 O O . TYR A 1 87 ? 12.867 -2.886 -34.647 1.00 85.44 87 TYR A O 1
ATOM 660 N N . LEU A 1 88 ? 13.436 -1.375 -33.085 1.00 88.56 88 LEU A N 1
ATOM 661 C CA . LEU A 1 88 ? 12.234 -0.550 -33.243 1.00 88.56 88 LEU A CA 1
ATOM 662 C C . LEU A 1 88 ? 12.153 0.068 -34.642 1.00 88.56 88 LEU A C 1
ATOM 664 O O . LEU A 1 88 ? 11.086 0.036 -35.250 1.00 88.56 88 LEU A O 1
ATOM 668 N N . GLU A 1 89 ? 13.270 0.563 -35.172 1.00 88.12 89 GLU A N 1
ATOM 669 C CA . GLU A 1 89 ? 13.364 1.049 -36.550 1.00 88.12 89 GLU A CA 1
ATOM 670 C C . GLU A 1 89 ? 13.024 -0.061 -37.544 1.00 88.12 89 GLU A C 1
ATOM 672 O O . GLU A 1 89 ? 12.183 0.124 -38.410 1.00 88.12 89 GLU A O 1
ATOM 677 N N . ARG A 1 90 ? 13.569 -1.269 -37.395 1.00 87.88 90 ARG A N 1
ATOM 678 C CA . ARG A 1 90 ? 13.195 -2.393 -38.272 1.00 87.88 90 ARG A CA 1
ATOM 679 C C . ARG A 1 90 ? 11.738 -2.820 -38.110 1.00 87.88 90 ARG A C 1
ATOM 681 O O . ARG A 1 90 ? 11.113 -3.223 -39.081 1.00 87.88 90 ARG A O 1
ATOM 688 N N . LYS A 1 91 ? 11.197 -2.770 -36.895 1.00 86.75 91 LYS A N 1
ATOM 689 C CA . LYS A 1 91 ? 9.837 -3.225 -36.589 1.00 86.75 91 LYS A CA 1
ATOM 690 C C . LYS A 1 91 ? 8.767 -2.253 -37.077 1.00 86.75 91 LYS A C 1
ATOM 692 O O . LYS A 1 91 ? 7.712 -2.701 -37.509 1.00 86.75 91 LYS A O 1
ATOM 697 N N . TYR A 1 92 ? 9.020 -0.952 -36.950 1.00 83.06 92 TYR A N 1
ATOM 698 C CA . TYR A 1 92 ? 8.028 0.098 -37.199 1.00 83.06 92 TYR A CA 1
ATOM 699 C C . TYR A 1 92 ? 8.362 0.987 -38.403 1.00 83.06 92 TYR A C 1
ATOM 701 O O . TYR A 1 92 ? 7.454 1.582 -38.971 1.00 83.06 92 TYR A O 1
ATOM 709 N N . LEU A 1 93 ? 9.634 1.075 -38.801 1.00 78.75 93 LEU A N 1
ATOM 710 C CA . LEU A 1 93 ? 10.109 1.781 -40.001 1.00 78.75 93 LEU A CA 1
ATOM 711 C C . LEU A 1 93 ? 10.646 0.814 -41.083 1.00 78.75 93 LEU A C 1
ATOM 713 O O . LEU A 1 93 ? 11.116 1.260 -42.129 1.00 78.75 93 LEU A O 1
ATOM 717 N N . GLY A 1 94 ? 10.602 -0.505 -40.862 1.00 57.94 94 GLY A N 1
ATOM 718 C CA . GLY A 1 94 ? 11.204 -1.497 -41.749 1.00 57.94 94 GLY A CA 1
ATOM 719 C C . GLY A 1 94 ? 10.582 -1.554 -43.141 1.00 57.94 94 GLY A C 1
ATOM 720 O O . GLY A 1 94 ? 9.523 -2.138 -43.333 1.00 57.94 94 GLY A O 1
ATOM 721 N N . SER A 1 95 ? 11.340 -1.064 -44.122 1.00 56.09 95 SER A N 1
ATOM 722 C CA . SER A 1 95 ? 11.378 -1.581 -45.496 1.00 56.09 95 SER A CA 1
ATOM 723 C C . SER A 1 95 ? 10.050 -1.649 -46.261 1.00 56.09 95 SER A C 1
ATOM 725 O O . SER A 1 95 ? 9.695 -2.695 -46.800 1.00 56.09 95 SER A O 1
ATOM 727 N N . GLU A 1 96 ? 9.392 -0.512 -46.453 1.00 48.41 96 GLU A N 1
ATOM 728 C CA . GLU A 1 96 ? 8.677 -0.287 -47.714 1.00 48.41 96 GLU A CA 1
ATOM 729 C C . GLU A 1 96 ? 9.727 0.065 -48.786 1.00 48.41 96 GLU A C 1
ATOM 731 O O . GLU A 1 96 ? 10.172 1.204 -48.909 1.00 48.41 96 GLU A O 1
ATOM 736 N N . GLY A 1 97 ? 10.178 -0.951 -49.530 1.00 49.41 97 GLY A N 1
ATOM 737 C CA . GLY A 1 97 ? 10.873 -0.762 -50.807 1.00 49.41 97 GLY A CA 1
ATOM 738 C C . GLY A 1 97 ? 12.365 -1.103 -50.836 1.00 49.41 97 GLY A C 1
ATOM 739 O O . GLY A 1 97 ? 13.211 -0.218 -50.755 1.00 49.41 97 GLY A O 1
ATOM 740 N N . LYS A 1 98 ? 12.678 -2.388 -51.059 1.00 49.38 98 LYS A N 1
ATOM 741 C CA . LYS A 1 98 ? 13.601 -2.900 -52.105 1.00 49.38 98 LYS A CA 1
ATOM 742 C C . LYS A 1 98 ? 14.021 -4.341 -51.795 1.00 49.38 98 LYS A C 1
ATOM 744 O O . LYS A 1 98 ? 15.172 -4.629 -51.492 1.00 49.38 98 LYS A O 1
ATOM 749 N N . ASN A 1 99 ? 13.083 -5.267 -51.980 1.00 45.78 99 ASN A N 1
ATOM 750 C CA . ASN A 1 99 ? 13.442 -6.557 -52.562 1.00 45.78 99 ASN A CA 1
ATOM 751 C C . ASN A 1 99 ? 13.525 -6.343 -54.080 1.00 45.78 99 ASN A C 1
ATOM 753 O O . ASN A 1 99 ? 12.538 -6.495 -54.794 1.00 45.78 99 ASN A O 1
ATOM 757 N N . THR A 1 100 ? 14.690 -5.928 -54.574 1.00 51.91 100 THR A N 1
ATOM 758 C CA . THR A 1 100 ? 15.028 -6.097 -55.991 1.00 51.91 100 THR A CA 1
ATOM 759 C C . THR A 1 100 ? 16.084 -7.195 -56.050 1.00 51.91 100 THR A C 1
ATOM 761 O O . THR A 1 100 ? 17.165 -7.005 -55.490 1.00 51.91 100 THR A O 1
ATOM 764 N N . PRO A 1 101 ? 15.785 -8.360 -56.650 1.00 47.47 101 PRO A N 1
ATOM 765 C CA . PRO A 1 101 ? 16.777 -9.415 -56.801 1.00 47.47 101 PRO A CA 1
ATOM 766 C C . PRO A 1 101 ? 17.910 -8.927 -57.717 1.00 47.47 101 PRO A C 1
ATOM 768 O O . PRO A 1 101 ? 17.652 -8.134 -58.629 1.00 47.47 101 PRO A O 1
ATOM 771 N N . PRO A 1 102 ? 19.160 -9.381 -57.515 1.00 44.75 102 PRO A N 1
ATOM 772 C CA . PRO A 1 102 ? 20.251 -8.996 -58.394 1.00 44.75 102 PRO A CA 1
ATOM 773 C C . PRO A 1 102 ? 19.976 -9.517 -59.809 1.00 44.75 102 PRO A C 1
ATOM 775 O O . PRO A 1 102 ? 19.771 -10.714 -60.023 1.00 44.75 102 PRO A O 1
ATOM 778 N N . ALA A 1 103 ? 19.962 -8.600 -60.777 1.00 39.75 103 ALA A N 1
ATOM 779 C CA . ALA A 1 103 ? 19.909 -8.937 -62.187 1.00 39.75 103 ALA A CA 1
ATOM 780 C C . ALA A 1 103 ? 21.174 -9.724 -62.553 1.00 39.75 103 ALA A C 1
ATOM 782 O O . ALA A 1 103 ? 22.282 -9.191 -62.503 1.00 39.75 103 ALA A O 1
ATOM 783 N N . LYS A 1 104 ? 20.997 -10.996 -62.922 1.00 46.22 104 LYS A N 1
ATOM 784 C CA . LYS A 1 104 ? 22.021 -11.758 -63.636 1.00 46.22 104 LYS A CA 1
ATOM 785 C C . LYS A 1 104 ? 22.250 -11.101 -64.997 1.00 46.22 104 LYS A C 1
ATOM 787 O O . LYS A 1 104 ? 21.329 -11.056 -65.814 1.00 46.22 104 LYS A O 1
ATOM 792 N N . ARG A 1 105 ? 23.472 -10.646 -65.239 1.00 41.44 105 ARG A N 1
ATOM 793 C CA . ARG A 1 105 ? 24.079 -10.561 -66.565 1.00 41.44 105 ARG A CA 1
ATOM 794 C C . ARG A 1 105 ? 25.493 -11.096 -66.468 1.00 41.44 105 ARG A C 1
ATOM 796 O O . ARG A 1 105 ? 26.163 -10.741 -65.476 1.00 41.44 105 ARG A O 1
#

Foldseek 3Di:
DDDDDDDDDDPVVVVVLQVVQVVVVHGSVVVVVVVVVVVVVVVVVVVPVPDDDDDDPDDDPVVVVVPPPPDADVPGDDDDPVNVVVVCCCVPVNDPDDPDPDDDD

Sequence (105 aa):
MNTKLTLRLDERLIARAKDYAAVHGSSVSQMVANYFAALTQKADANAKATKPDNAAGDVGPVTRRLTGILKAQPGQPQVNVDDYRAYLERKYLGSEGKNTPPAKR